Protein AF-A0A392VT75-F1 (afdb_monomer_lite)

Secondary structure (DSSP, 8-state):
-HHHHHHHHT--SSTTPPEEEEETTTSHHHHHHHHHHHHHT-EEEEE------S-GGGG--

Sequence (61 aa):
DWEKRVSKSARRSSASSFTVLVTGASGFVGTHVSLVLKRRGDGVLGLDNFNRYYDPNLKRA

Organism: NCBI:txid97028

pLDDT: mean 88.34, std 15.59, range [46.34, 98.56]

Radius of gyration: 14.38 Å; chains: 1; bounding box: 30×35×37 Å

Foldseek 3Di:
DVVVVLVVQQDFQDPPAERDEFEPCVPPVNVVVSVVSVVVRGRYDYDYDPDPPDDPVVVPD

Structure (mmCIF, N/CA/C/O backbone):
data_AF-A0A392VT75-F1
#
_entry.id   AF-A0A392VT75-F1
#
loop_
_atom_site.group_PDB
_atom_site.id
_atom_site.type_symbol
_atom_site.label_atom_id
_atom_site.label_alt_id
_atom_site.label_comp_id
_atom_site.label_asym_id
_atom_site.label_entity_id
_atom_site.label_seq_id
_atom_site.pdbx_PDB_ins_code
_atom_site.Cartn_x
_atom_site.Cartn_y
_atom_site.Cartn_z
_atom_site.occupancy
_atom_site.B_iso_or_equiv
_atom_site.auth_seq_id
_atom_site.auth_comp_id
_atom_site.auth_asym_id
_atom_site.auth_atom_id
_atom_site.pdbx_PDB_model_num
ATOM 1 N N . ASP A 1 1 ? 5.519 20.345 3.187 1.00 85.56 1 ASP A N 1
ATOM 2 C CA . ASP A 1 1 ? 5.478 19.512 4.400 1.00 85.56 1 ASP A CA 1
ATOM 3 C C . ASP A 1 1 ? 5.042 18.088 4.039 1.00 85.56 1 ASP A C 1
ATOM 5 O O . ASP A 1 1 ? 3.854 17.811 3.873 1.00 85.56 1 ASP A O 1
ATOM 9 N N . TRP A 1 2 ? 6.010 17.226 3.720 1.00 89.94 2 TRP A N 1
ATOM 10 C CA . TRP A 1 2 ? 5.767 15.876 3.188 1.00 89.94 2 TRP A CA 1
ATOM 11 C C . TRP A 1 2 ? 5.342 14.895 4.288 1.00 89.94 2 TRP A C 1
ATOM 13 O O . TRP A 1 2 ? 4.544 13.995 4.030 1.00 89.94 2 TRP A O 1
ATOM 23 N N . GLU A 1 3 ? 5.776 15.140 5.522 1.00 95.44 3 GLU A N 1
ATOM 24 C CA . GLU A 1 3 ? 5.412 14.372 6.713 1.00 95.44 3 GLU A CA 1
ATOM 25 C C . GLU A 1 3 ? 3.896 14.368 6.920 1.00 95.44 3 GLU A C 1
ATOM 27 O O . GLU A 1 3 ? 3.285 13.314 7.083 1.00 95.44 3 GLU A O 1
ATOM 32 N N . LYS A 1 4 ? 3.239 15.528 6.775 1.00 95.81 4 LYS A N 1
ATOM 33 C CA . LYS A 1 4 ? 1.769 15.624 6.837 1.00 95.81 4 LYS A CA 1
ATOM 34 C C . LYS A 1 4 ? 1.073 14.757 5.784 1.00 95.81 4 LYS A C 1
ATOM 36 O O . LYS A 1 4 ? 0.021 14.180 6.061 1.00 95.81 4 LYS A O 1
ATOM 41 N N . ARG A 1 5 ? 1.642 14.641 4.577 1.00 95.06 5 ARG A N 1
ATOM 42 C CA . ARG A 1 5 ? 1.093 13.787 3.506 1.00 95.06 5 ARG A CA 1
ATOM 43 C C . ARG A 1 5 ? 1.258 12.306 3.845 1.00 95.06 5 ARG A C 1
ATOM 45 O O . ARG A 1 5 ? 0.309 11.546 3.658 1.00 95.06 5 ARG A O 1
ATOM 52 N N . VAL A 1 6 ? 2.417 11.926 4.382 1.00 95.12 6 VAL A N 1
ATOM 53 C CA . VAL A 1 6 ? 2.705 10.566 4.860 1.00 95.12 6 VAL A CA 1
ATOM 54 C C . VAL A 1 6 ? 1.740 10.176 5.976 1.00 95.12 6 VAL A C 1
ATOM 56 O O . VAL A 1 6 ? 1.015 9.192 5.835 1.00 95.12 6 VAL A O 1
ATOM 59 N N . SER A 1 7 ? 1.626 11.002 7.016 1.00 95.88 7 SER A N 1
ATOM 60 C CA . SER A 1 7 ? 0.722 10.768 8.146 1.00 95.88 7 SER A CA 1
ATOM 61 C C . SER A 1 7 ? -0.743 10.685 7.712 1.00 95.88 7 SER A C 1
ATOM 63 O O . SER A 1 7 ? -1.480 9.812 8.168 1.00 95.88 7 SER A O 1
ATOM 65 N N . LYS A 1 8 ? -1.179 11.538 6.772 1.00 96.94 8 LYS A N 1
ATOM 66 C CA . LYS A 1 8 ? -2.538 11.475 6.208 1.00 96.94 8 LYS A CA 1
ATOM 67 C C . LYS A 1 8 ? -2.787 10.171 5.443 1.00 96.94 8 LYS A C 1
ATOM 69 O O . LYS A 1 8 ? -3.862 9.590 5.578 1.00 96.94 8 LYS A O 1
ATOM 74 N N . SER A 1 9 ? -1.824 9.704 4.648 1.00 96.81 9 SER A N 1
ATOM 75 C CA . SER A 1 9 ? -1.958 8.462 3.872 1.00 96.81 9 SER A CA 1
ATOM 76 C C . SER A 1 9 ? -1.962 7.214 4.762 1.00 96.81 9 SER A C 1
ATOM 78 O O . SER A 1 9 ? -2.791 6.316 4.574 1.00 96.81 9 SER A O 1
ATOM 80 N N . ALA A 1 10 ? -1.096 7.196 5.779 1.00 97.06 10 ALA A N 1
ATOM 81 C CA . ALA A 1 10 ? -0.940 6.111 6.747 1.00 97.06 10 ALA A CA 1
ATOM 82 C C . ALA A 1 10 ? -2.072 6.036 7.791 1.00 97.06 10 ALA A C 1
ATOM 84 O O . ALA A 1 10 ? -2.118 5.097 8.590 1.00 97.06 10 ALA A O 1
ATOM 85 N N . ARG A 1 11 ? -3.009 6.993 7.784 1.00 97.38 11 ARG A N 1
ATOM 86 C CA . ARG A 1 11 ? -4.169 6.993 8.678 1.00 97.38 11 ARG A CA 1
ATOM 87 C C . ARG A 1 11 ? -5.181 5.921 8.260 1.00 97.38 11 ARG A C 1
ATOM 89 O O . ARG A 1 11 ? -5.691 5.944 7.135 1.00 97.38 11 ARG A O 1
ATOM 96 N N . ARG A 1 12 ? -5.483 5.022 9.199 1.00 96.44 12 ARG A N 1
ATOM 97 C CA . ARG A 1 12 ? -6.550 4.015 9.118 1.00 96.44 12 ARG A CA 1
ATOM 98 C C . ARG A 1 12 ? -7.931 4.612 9.406 1.00 96.44 12 ARG A C 1
ATOM 100 O O . ARG A 1 12 ? -8.031 5.592 10.147 1.00 96.44 12 ARG A O 1
ATOM 107 N N . SER A 1 13 ? -8.987 4.033 8.835 1.00 93.94 13 SER A N 1
ATOM 108 C CA . SER A 1 13 ? -10.364 4.528 8.984 1.00 93.94 13 SER A CA 1
ATOM 109 C C . SER A 1 13 ? -11.055 4.066 10.272 1.00 93.94 13 SER A C 1
ATOM 111 O O . SER A 1 13 ? -11.934 4.767 10.762 1.00 93.94 13 SER A O 1
ATOM 113 N N . SER A 1 14 ? -10.656 2.923 10.842 1.00 93.38 14 SER A N 1
ATOM 114 C CA . SER A 1 14 ? -11.291 2.327 12.027 1.00 93.38 14 SER A CA 1
ATOM 115 C C . SER A 1 14 ? -10.275 1.669 12.966 1.00 93.38 14 SER A C 1
ATOM 117 O O . SER A 1 14 ? -9.120 1.479 12.581 1.00 93.38 14 SER A O 1
ATOM 119 N N . ALA A 1 15 ? -10.694 1.324 14.192 1.00 92.44 15 ALA A N 1
ATOM 120 C CA . ALA A 1 15 ? -9.883 0.628 15.204 1.00 92.44 15 ALA A CA 1
ATOM 121 C C . ALA A 1 15 ? -9.367 -0.750 14.763 1.00 92.44 15 ALA A C 1
ATOM 123 O O . ALA A 1 15 ? -8.281 -1.137 15.181 1.00 92.44 15 ALA A O 1
ATOM 124 N N . SER A 1 16 ? -10.117 -1.453 13.914 1.00 94.38 16 SER A N 1
ATOM 125 C CA . SER A 1 16 ? -9.790 -2.804 13.447 1.00 94.38 16 SER A CA 1
ATOM 126 C C . SER A 1 16 ? -8.947 -2.837 12.168 1.00 94.38 16 SER A C 1
ATOM 128 O O . SER A 1 16 ? -8.470 -3.900 11.784 1.00 94.38 16 SER A O 1
ATOM 130 N N . SER A 1 17 ? -8.759 -1.696 11.499 1.00 96.88 17 SER A N 1
ATOM 131 C CA . SER A 1 17 ? -7.931 -1.575 10.294 1.00 96.88 17 SER A CA 1
ATOM 132 C C . SER A 1 17 ? -6.441 -1.451 10.637 1.00 96.88 17 SER A C 1
ATOM 134 O O . SER A 1 17 ? -6.067 -1.053 11.741 1.00 96.88 17 SER A O 1
ATOM 136 N N . PHE A 1 18 ? -5.572 -1.717 9.666 1.00 98.12 18 PHE A N 1
ATOM 137 C CA . PHE A 1 18 ? -4.121 -1.671 9.839 1.00 98.12 18 PHE A CA 1
ATOM 138 C C . PHE A 1 18 ? -3.497 -0.412 9.232 1.00 98.12 18 PHE A C 1
ATOM 140 O O . PHE A 1 18 ? -4.081 0.250 8.375 1.00 98.12 18 PHE A O 1
ATOM 147 N N . THR A 1 19 ? -2.277 -0.096 9.663 1.00 98.19 19 THR A N 1
ATOM 148 C CA . THR A 1 19 ? -1.360 0.771 8.913 1.00 98.19 19 THR A CA 1
ATOM 149 C C . THR A 1 19 ? -0.328 -0.129 8.247 1.00 98.19 19 THR A C 1
ATOM 151 O O . THR A 1 19 ? 0.370 -0.874 8.928 1.00 98.19 19 THR A O 1
ATOM 154 N N . VAL A 1 20 ? -0.253 -0.081 6.920 1.00 98.31 20 VAL A N 1
ATOM 155 C CA . VAL A 1 20 ? 0.539 -1.008 6.108 1.00 98.31 20 VAL A CA 1
ATOM 156 C C . VAL A 1 20 ? 1.603 -0.243 5.327 1.00 98.31 20 VAL A C 1
ATOM 158 O O . VAL A 1 20 ? 1.291 0.703 4.601 1.00 98.31 20 VAL A O 1
ATOM 161 N N . LEU A 1 21 ? 2.858 -0.676 5.462 1.00 98.12 21 LEU A N 1
ATOM 162 C CA . LEU A 1 21 ? 3.958 -0.272 4.589 1.00 98.12 21 LEU A CA 1
ATOM 163 C C . LEU A 1 21 ? 3.982 -1.196 3.368 1.00 98.12 21 LEU A C 1
ATOM 165 O O . LEU A 1 21 ? 4.109 -2.410 3.515 1.00 98.12 21 LEU A O 1
ATOM 169 N N . VAL A 1 22 ? 3.875 -0.622 2.173 1.00 97.69 22 VAL A N 1
ATOM 170 C CA . VAL A 1 22 ? 3.944 -1.358 0.906 1.00 97.69 22 VAL A CA 1
ATOM 171 C C . VAL A 1 22 ? 5.231 -0.972 0.192 1.00 97.69 22 VAL A C 1
ATOM 173 O O . VAL A 1 22 ? 5.389 0.182 -0.201 1.00 97.69 22 VAL A O 1
ATOM 176 N N . THR A 1 23 ? 6.144 -1.926 0.014 1.00 96.38 23 THR A N 1
ATOM 177 C CA . THR A 1 23 ? 7.333 -1.755 -0.832 1.00 96.38 23 THR A CA 1
ATOM 178 C C . THR A 1 23 ? 7.002 -2.094 -2.290 1.00 96.38 23 THR A C 1
ATOM 180 O O . THR A 1 23 ? 6.119 -2.912 -2.556 1.00 96.38 23 THR A O 1
ATOM 183 N N . GLY A 1 24 ? 7.656 -1.436 -3.253 1.00 94.19 24 GLY A N 1
ATOM 184 C CA . GLY A 1 24 ? 7.314 -1.593 -4.674 1.00 94.19 24 GLY A CA 1
ATOM 185 C C . GLY A 1 24 ? 5.921 -1.045 -5.017 1.00 94.19 24 GLY A C 1
ATOM 186 O O . GLY A 1 24 ? 5.246 -1.565 -5.908 1.00 94.19 24 GLY A O 1
ATOM 187 N N . ALA A 1 25 ? 5.448 -0.039 -4.268 1.00 96.31 25 ALA A N 1
ATOM 188 C CA . ALA A 1 25 ? 4.077 0.473 -4.338 1.00 96.31 25 ALA A CA 1
ATOM 189 C C . ALA A 1 25 ? 3.690 1.092 -5.696 1.00 96.31 25 ALA A C 1
ATOM 1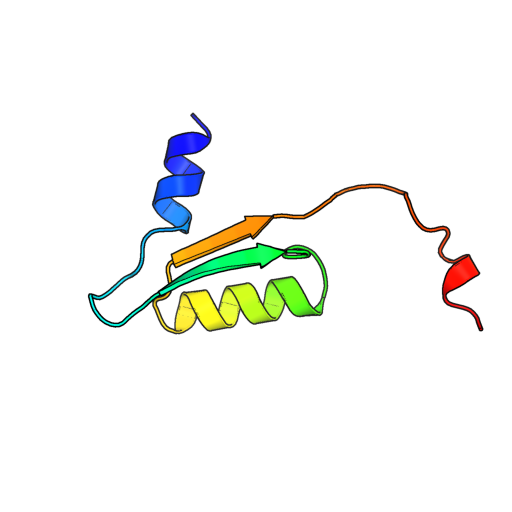91 O O . ALA A 1 25 ? 2.505 1.154 -6.026 1.00 96.31 25 ALA A O 1
ATOM 192 N N . SER A 1 26 ? 4.667 1.531 -6.484 1.00 93.75 26 SER A N 1
ATOM 193 C CA . SER A 1 26 ? 4.484 2.080 -7.834 1.00 93.75 26 SER A CA 1
ATOM 194 C C . SER A 1 26 ? 4.615 1.012 -8.926 1.00 93.75 26 SER A C 1
ATOM 196 O O . SER A 1 26 ? 4.361 1.291 -10.096 1.00 93.75 26 SER A O 1
ATOM 198 N N . GLY A 1 27 ? 5.000 -0.215 -8.563 1.00 90.25 27 GLY A N 1
ATOM 199 C CA . GLY A 1 27 ? 4.990 -1.370 -9.453 1.00 90.25 27 GLY A CA 1
ATOM 200 C C . GLY A 1 27 ? 3.581 -1.922 -9.693 1.00 90.25 27 GLY A C 1
ATOM 201 O O . GLY A 1 27 ? 2.647 -1.658 -8.934 1.00 90.25 27 GLY A O 1
ATOM 202 N N . PHE A 1 28 ? 3.436 -2.759 -10.727 1.00 89.94 28 PHE A N 1
ATOM 203 C CA . PHE A 1 28 ? 2.145 -3.311 -11.164 1.00 89.94 28 PHE A CA 1
ATOM 204 C C . PHE A 1 28 ? 1.326 -3.923 -10.014 1.00 89.94 28 PHE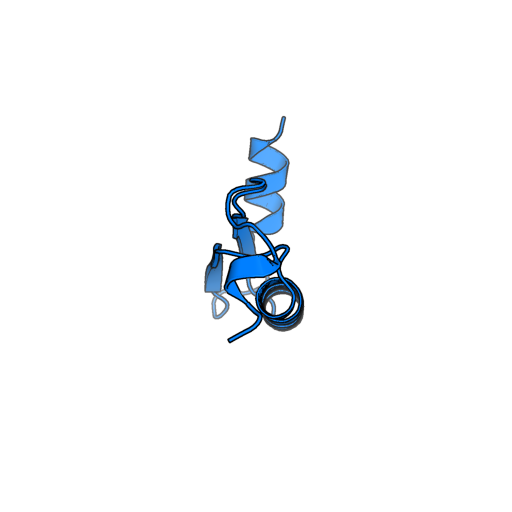 A C 1
ATOM 206 O O . PHE A 1 28 ? 0.187 -3.523 -9.775 1.00 89.94 28 PHE A O 1
ATOM 213 N N . VAL A 1 29 ? 1.915 -4.852 -9.257 1.00 94.81 29 VAL A N 1
ATOM 214 C CA . VAL A 1 29 ? 1.235 -5.508 -8.128 1.00 94.81 29 VAL A CA 1
ATOM 215 C C . VAL A 1 29 ? 1.064 -4.545 -6.951 1.00 94.81 29 VAL A C 1
ATOM 217 O O . VAL A 1 29 ? -0.023 -4.454 -6.382 1.00 94.81 29 VAL A O 1
ATOM 220 N N . GLY A 1 30 ? 2.110 -3.788 -6.608 1.00 96.50 30 GLY A N 1
ATOM 221 C CA . GLY A 1 30 ? 2.109 -2.905 -5.441 1.00 96.50 30 GLY A CA 1
ATOM 222 C C . GLY A 1 30 ? 1.046 -1.810 -5.511 1.00 96.50 30 GLY A C 1
ATOM 223 O O . GLY A 1 30 ? 0.401 -1.523 -4.501 1.00 96.50 30 GLY A O 1
ATOM 224 N N . THR A 1 31 ? 0.780 -1.261 -6.699 1.00 97.25 31 THR A N 1
ATOM 225 C CA . THR A 1 31 ? -0.280 -0.262 -6.890 1.00 97.25 31 THR A CA 1
ATOM 226 C C . THR A 1 31 ? -1.664 -0.864 -6.645 1.00 97.25 31 THR A C 1
ATOM 228 O O . THR A 1 31 ? -2.464 -0.293 -5.901 1.00 97.25 31 THR A O 1
ATOM 231 N N . HIS A 1 32 ? -1.946 -2.049 -7.193 1.00 98.31 32 HIS A N 1
ATOM 232 C CA . HIS A 1 32 ? -3.236 -2.717 -6.990 1.00 98.31 32 HIS A CA 1
ATOM 233 C C . HIS A 1 32 ? -3.449 -3.125 -5.527 1.00 98.31 32 HIS A C 1
ATOM 235 O O . HIS A 1 32 ? -4.527 -2.888 -4.979 1.00 98.31 32 HIS A O 1
ATOM 241 N N . VAL A 1 33 ? -2.415 -3.656 -4.866 1.00 98.25 33 VAL A N 1
ATOM 242 C CA . VAL A 1 33 ? -2.449 -3.985 -3.431 1.00 98.25 33 VAL A CA 1
ATOM 243 C C . VAL A 1 33 ? -2.723 -2.734 -2.598 1.00 98.25 33 VAL A C 1
ATOM 245 O O . VAL A 1 33 ? -3.636 -2.737 -1.772 1.00 98.25 33 VAL A O 1
ATOM 248 N N . SER A 1 34 ? -2.004 -1.640 -2.862 1.00 98.38 34 SER A N 1
ATOM 249 C CA . SER A 1 34 ? -2.187 -0.365 -2.158 1.00 98.38 34 SER A CA 1
ATOM 250 C C . SER A 1 34 ? -3.622 0.155 -2.281 1.00 98.38 34 SER A C 1
ATOM 252 O O . SER A 1 34 ? -4.215 0.584 -1.291 1.00 98.38 34 SER A O 1
ATOM 254 N N . LEU A 1 35 ? -4.221 0.065 -3.474 1.00 98.19 35 LEU A N 1
ATOM 255 C CA . LEU A 1 35 ? -5.608 0.476 -3.714 1.00 98.19 35 LEU A CA 1
ATOM 256 C C . LEU A 1 35 ? -6.625 -0.404 -2.981 1.00 98.19 35 LEU A C 1
ATOM 258 O O . LEU A 1 35 ? -7.622 0.108 -2.471 1.00 98.19 35 LEU A O 1
ATOM 262 N N . VAL A 1 36 ? -6.419 -1.721 -2.946 1.00 98.38 36 VAL A N 1
ATOM 263 C CA . VAL A 1 36 ? -7.325 -2.646 -2.246 1.00 98.38 36 VAL A CA 1
ATOM 264 C C . VAL A 1 36 ? -7.243 -2.445 -0.733 1.00 98.38 36 VAL A C 1
ATOM 266 O O . VAL A 1 36 ? -8.283 -2.300 -0.095 1.00 98.38 36 VAL A O 1
ATOM 269 N N . LEU A 1 37 ? -6.036 -2.335 -0.167 1.00 98.06 37 LEU A N 1
ATOM 270 C CA . LEU A 1 37 ? -5.832 -2.027 1.254 1.00 98.06 37 LEU A CA 1
ATOM 271 C C . LEU A 1 37 ? -6.491 -0.698 1.632 1.00 98.06 37 LEU A C 1
ATOM 273 O O . LEU A 1 37 ? -7.228 -0.615 2.616 1.00 98.06 37 LEU A O 1
ATOM 277 N N . LYS A 1 38 ? -6.310 0.337 0.802 1.00 97.50 38 LYS A N 1
ATOM 278 C CA . LYS A 1 38 ? -6.918 1.641 1.070 1.00 97.50 38 LYS A CA 1
ATOM 279 C C . LYS A 1 38 ? -8.445 1.587 1.021 1.00 97.50 38 LYS A C 1
ATOM 281 O O . LYS A 1 38 ? -9.092 2.165 1.891 1.00 97.50 38 LYS A O 1
ATOM 286 N N . ARG A 1 39 ? -9.025 0.854 0.061 1.00 97.50 39 ARG A N 1
ATOM 287 C CA . ARG A 1 39 ? -10.480 0.620 -0.031 1.00 97.50 39 ARG A CA 1
ATOM 288 C C . ARG A 1 39 ? -11.032 -0.180 1.147 1.00 97.50 39 ARG A C 1
ATOM 290 O O . ARG A 1 39 ? -12.146 0.091 1.578 1.00 97.50 39 ARG A O 1
ATOM 297 N N . ARG A 1 40 ? -10.250 -1.109 1.701 1.00 97.44 40 ARG A N 1
ATOM 298 C CA . ARG A 1 40 ? -10.596 -1.854 2.921 1.00 97.44 40 ARG A CA 1
ATOM 299 C C . ARG A 1 40 ? -10.629 -0.966 4.176 1.00 97.44 40 ARG A C 1
ATOM 301 O O . ARG A 1 40 ? -11.204 -1.365 5.182 1.00 97.44 40 ARG A O 1
ATOM 308 N N . GLY A 1 41 ? -10.049 0.237 4.118 1.00 97.50 41 GLY A N 1
ATOM 309 C CA . GLY A 1 41 ? -9.984 1.183 5.237 1.00 97.50 41 GLY A CA 1
ATOM 310 C C . GLY A 1 41 ? -8.617 1.260 5.917 1.00 97.50 41 GLY A C 1
ATOM 311 O O . GLY A 1 41 ? -8.453 1.984 6.902 1.00 97.50 41 GLY A O 1
ATOM 312 N N . ASP A 1 42 ? -7.616 0.557 5.391 1.00 98.56 42 ASP A N 1
ATOM 313 C CA . ASP A 1 42 ? -6.273 0.595 5.952 1.00 98.56 42 ASP A CA 1
ATOM 314 C C . ASP A 1 42 ? -5.571 1.927 5.658 1.00 98.56 42 ASP A C 1
ATOM 316 O O . ASP A 1 42 ? -5.780 2.603 4.643 1.00 98.56 42 ASP A O 1
ATOM 320 N N . GLY A 1 43 ? -4.694 2.31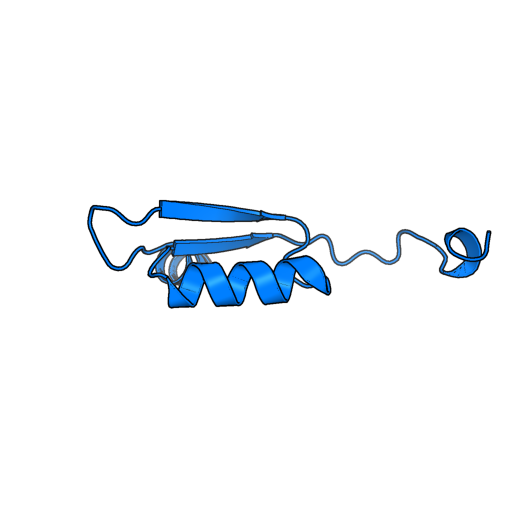8 6.571 1.00 98.44 43 GLY A N 1
ATOM 321 C CA . GLY A 1 43 ? -3.664 3.301 6.293 1.00 98.44 43 GLY A CA 1
ATOM 322 C C . GLY A 1 43 ? -2.608 2.682 5.390 1.00 98.44 43 GLY A C 1
ATOM 323 O O . GLY A 1 43 ? -2.147 1.580 5.667 1.00 98.44 43 GLY A O 1
ATOM 324 N N . VAL A 1 44 ? -2.199 3.376 4.331 1.00 98.44 44 VAL A N 1
ATOM 325 C CA . VAL A 1 44 ? -1.194 2.853 3.400 1.00 98.44 44 VAL A CA 1
ATOM 326 C C . VAL A 1 44 ? -0.067 3.859 3.269 1.00 98.44 44 VAL A C 1
ATOM 328 O O . VAL A 1 44 ? -0.298 5.022 2.927 1.00 98.44 44 VAL A O 1
ATOM 331 N N . LEU A 1 45 ? 1.149 3.397 3.534 1.00 97.88 45 LEU A N 1
ATOM 332 C CA . LEU A 1 45 ? 2.378 4.101 3.215 1.00 97.88 45 LEU A CA 1
ATOM 333 C C . LEU A 1 45 ? 3.084 3.340 2.095 1.00 97.88 45 LEU A C 1
ATOM 335 O O . LEU A 1 45 ? 3.568 2.233 2.303 1.00 97.88 45 LEU A O 1
ATOM 339 N N . GLY A 1 46 ? 3.105 3.923 0.900 1.00 96.19 46 GLY A N 1
ATOM 340 C CA . GLY A 1 46 ? 3.838 3.366 -0.231 1.00 96.19 46 GLY A CA 1
ATOM 341 C C . GLY A 1 46 ? 5.294 3.817 -0.206 1.00 96.19 46 GLY A C 1
ATOM 342 O O . GLY A 1 46 ? 5.564 5.011 -0.078 1.00 96.19 46 GLY A O 1
ATOM 343 N N . LEU A 1 47 ? 6.211 2.870 -0.360 1.00 95.19 47 LEU A N 1
ATOM 344 C CA . LEU A 1 47 ? 7.632 3.106 -0.562 1.00 95.19 47 LEU A CA 1
ATOM 345 C C . LEU A 1 47 ? 8.056 2.394 -1.843 1.00 95.19 47 LEU A C 1
ATOM 347 O O . LEU A 1 47 ? 7.782 1.211 -2.037 1.00 95.19 47 LEU A O 1
ATOM 351 N N . ASP A 1 48 ? 8.725 3.108 -2.732 1.00 92.12 48 ASP A N 1
ATOM 352 C CA . ASP A 1 48 ? 9.270 2.517 -3.945 1.00 92.12 48 ASP A CA 1
ATOM 353 C C . ASP A 1 48 ? 10.650 3.095 -4.226 1.00 92.12 48 ASP A C 1
ATOM 355 O O . ASP A 1 48 ? 10.944 4.238 -3.867 1.00 92.12 48 ASP A O 1
ATOM 359 N N . ASN A 1 49 ? 11.493 2.285 -4.853 1.00 87.94 49 ASN A N 1
ATOM 360 C CA 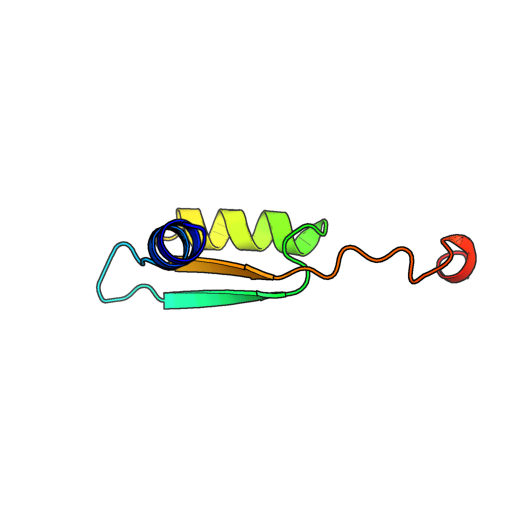. ASN A 1 49 ? 12.798 2.698 -5.315 1.00 87.94 49 ASN A CA 1
ATOM 361 C C . ASN A 1 49 ? 12.704 3.013 -6.808 1.00 87.94 49 ASN A C 1
ATOM 363 O O . ASN A 1 49 ? 12.784 2.123 -7.653 1.00 87.94 49 ASN A O 1
ATOM 367 N N . PHE A 1 50 ? 12.549 4.294 -7.131 1.00 71.44 50 PHE A N 1
ATOM 368 C CA . PHE A 1 50 ? 12.620 4.772 -8.508 1.00 71.44 50 PHE A CA 1
ATOM 369 C C . PHE A 1 50 ? 14.077 4.812 -8.963 1.00 71.44 50 PHE A C 1
ATOM 371 O O . PHE A 1 50 ? 14.719 5.862 -8.971 1.00 71.44 50 PHE A O 1
ATOM 378 N N . ASN A 1 51 ? 14.610 3.656 -9.340 1.00 68.50 51 ASN A N 1
ATOM 379 C CA . ASN A 1 51 ? 15.933 3.551 -9.928 1.00 68.50 51 ASN A CA 1
ATOM 380 C C . ASN A 1 51 ? 15.872 2.893 -11.314 1.00 68.50 51 ASN A C 1
ATOM 382 O O . ASN A 1 51 ? 14.932 2.188 -11.674 1.00 68.50 51 ASN A O 1
ATOM 386 N N . ARG A 1 52 ? 16.908 3.134 -12.120 1.00 64.00 52 ARG A N 1
ATOM 387 C CA . ARG A 1 52 ? 17.094 2.514 -13.444 1.00 64.00 52 ARG A CA 1
ATOM 388 C C . ARG A 1 52 ? 17.698 1.103 -13.351 1.00 64.00 52 ARG A C 1
ATOM 390 O O . ARG A 1 52 ? 18.250 0.613 -14.326 1.00 64.00 52 ARG A O 1
ATOM 397 N N . TYR A 1 53 ? 17.690 0.503 -12.160 1.00 52.06 53 TYR A N 1
ATOM 398 C CA . TYR A 1 53 ? 18.751 -0.400 -11.697 1.00 52.06 53 TYR A CA 1
ATOM 399 C C . TYR A 1 53 ? 18.710 -1.814 -12.283 1.00 52.06 53 TYR A C 1
ATOM 401 O O . TYR A 1 53 ? 19.642 -2.578 -12.065 1.00 52.06 53 TYR A O 1
ATOM 409 N N . TYR A 1 54 ? 17.700 -2.152 -13.085 1.00 49.56 54 TYR A N 1
ATOM 410 C CA . TYR A 1 54 ? 17.737 -3.367 -13.892 1.00 49.56 54 TYR A CA 1
ATOM 411 C C . TYR A 1 54 ? 17.529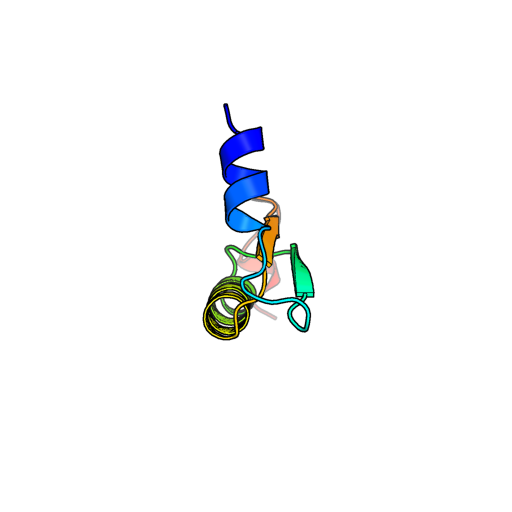 -3.044 -15.365 1.00 49.56 54 TYR A C 1
ATOM 413 O O . TYR A 1 54 ? 16.490 -2.516 -15.764 1.00 49.56 54 TYR A O 1
ATOM 421 N N . ASP A 1 55 ? 18.536 -3.395 -16.165 1.00 57.09 55 ASP A N 1
ATOM 422 C CA . ASP A 1 55 ? 18.436 -3.453 -17.616 1.00 57.09 55 ASP A CA 1
ATOM 423 C C . ASP A 1 55 ? 17.257 -4.380 -17.992 1.00 57.09 55 ASP A C 1
ATOM 425 O O . ASP A 1 55 ? 17.231 -5.534 -17.549 1.00 57.09 55 ASP A O 1
ATOM 429 N N . PRO A 1 56 ? 16.277 -3.922 -18.798 1.00 61.12 56 PRO A N 1
ATOM 430 C CA . PRO A 1 56 ? 15.199 -4.759 -19.328 1.00 61.12 56 PRO A CA 1
ATOM 431 C C . PRO A 1 56 ? 15.673 -6.086 -19.946 1.00 61.12 56 PRO A C 1
ATOM 433 O O . PRO A 1 56 ? 14.915 -7.057 -19.965 1.00 61.12 56 PRO A O 1
ATOM 436 N N . ASN A 1 57 ? 16.926 -6.156 -20.413 1.00 64.50 57 ASN A N 1
ATOM 437 C CA . ASN A 1 57 ? 17.568 -7.377 -20.901 1.00 64.50 57 ASN A CA 1
ATOM 438 C C . ASN A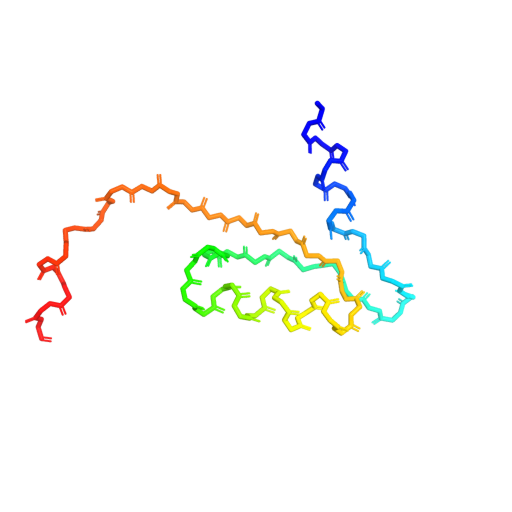 1 57 ? 17.594 -8.523 -19.881 1.00 64.50 57 ASN A C 1
ATOM 440 O O . ASN A 1 57 ? 17.526 -9.679 -20.288 1.00 64.50 57 ASN A O 1
ATOM 444 N N . LEU A 1 58 ? 17.614 -8.238 -18.574 1.00 55.81 58 LEU A N 1
ATOM 445 C CA . LEU A 1 58 ? 17.644 -9.269 -17.529 1.00 55.81 58 LEU A CA 1
ATOM 446 C C . LEU A 1 58 ? 16.310 -10.026 -17.358 1.00 55.81 58 LEU A C 1
ATOM 448 O O . LEU A 1 58 ? 16.250 -10.987 -16.599 1.00 55.81 58 LEU A O 1
ATOM 452 N N . LYS A 1 59 ? 15.239 -9.601 -18.046 1.00 51.72 59 LYS A N 1
ATOM 453 C CA . LYS A 1 59 ? 13.905 -10.235 -18.023 1.00 51.72 59 LYS A CA 1
ATOM 454 C C . LYS A 1 59 ? 13.574 -11.040 -19.289 1.00 51.72 59 LYS A C 1
ATOM 456 O O . LYS A 1 59 ? 12.428 -11.442 -19.452 1.00 51.72 59 LYS A O 1
ATOM 461 N N . ARG A 1 60 ? 14.537 -11.229 -20.201 1.00 54.16 60 ARG A N 1
ATOM 462 C CA . ARG A 1 60 ? 14.344 -11.923 -21.491 1.00 54.16 60 ARG A CA 1
ATOM 463 C C . ARG A 1 60 ? 14.851 -13.377 -21.517 1.00 54.16 60 ARG A C 1
ATOM 465 O O . ARG A 1 60 ? 15.090 -13.891 -22.605 1.00 54.16 60 ARG A O 1
ATOM 472 N N . ALA A 1 61 ? 15.046 -14.001 -20.354 1.00 46.34 61 ALA A N 1
ATOM 473 C CA . ALA A 1 61 ? 15.332 -15.435 -20.257 1.00 46.34 61 ALA A CA 1
ATOM 474 C C . ALA A 1 61 ? 14.042 -16.258 -20.347 1.00 46.34 61 ALA A C 1
ATOM 476 O O . ALA A 1 61 ? 13.033 -15.809 -19.755 1.00 46.34 61 ALA A O 1
#

InterPro domains:
  IPR001509 NAD-dependent epimerase/dehydratase [PF01370] (20-53)
  IPR036291 NAD(P)-binding domain superfamily [SSF51735] (19-59)